Protein AF-A0A8T5DQD6-F1 (afdb_monomer_lite)

pLDDT: mean 90.9, std 8.81, range [51.59, 98.12]

Secondary structure (DSSP, 8-state):
-HHHHHHHHHHHHHHHHHHHHHHHHHHHHHHHHHHHH--GGGHHHHHHHHHHHHHHHHHHHHHHHHHHHHHHHHHT-

Structure (mmCIF, N/CA/C/O backbone):
data_AF-A0A8T5DQD6-F1
#
_entry.id   AF-A0A8T5DQD6-F1
#
loop_
_atom_site.group_PDB
_atom_site.id
_atom_site.type_symbol
_atom_site.label_atom_id
_atom_site.label_alt_id
_atom_site.label_comp_id
_atom_site.label_asym_id
_atom_site.label_entity_id
_atom_site.label_seq_id
_atom_site.pdbx_PDB_ins_code
_atom_site.Cartn_x
_atom_site.Cartn_y
_atom_site.Cartn_z
_atom_site.occupancy
_atom_site.B_iso_or_equiv
_atom_site.auth_seq_id
_atom_site.auth_comp_id
_atom_site.auth_asym_id
_atom_site.auth_atom_id
_atom_site.pdbx_PDB_model_num
ATOM 1 N N . MET A 1 1 ? 18.763 -9.753 -20.821 1.00 57.22 1 MET A N 1
ATOM 2 C CA . MET A 1 1 ? 19.240 -9.148 -19.559 1.00 57.22 1 MET A CA 1
ATOM 3 C C . MET A 1 1 ? 18.478 -7.881 -19.159 1.00 57.22 1 MET A C 1
ATOM 5 O O . MET A 1 1 ? 17.951 -7.878 -18.059 1.00 57.22 1 MET A O 1
ATOM 9 N N . SER A 1 2 ? 18.364 -6.823 -19.980 1.00 71.31 2 SER A N 1
ATOM 10 C CA . SER A 1 2 ? 17.666 -5.584 -19.561 1.00 71.31 2 SER A CA 1
ATOM 11 C C . SER A 1 2 ? 16.130 -5.716 -19.502 1.00 71.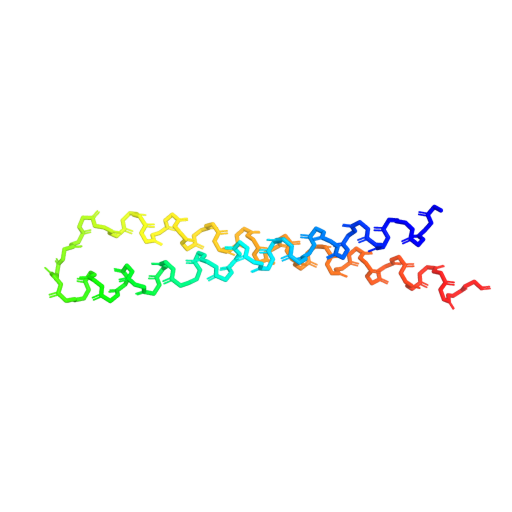31 2 SER A C 1
ATOM 13 O O . SER A 1 2 ? 15.518 -5.401 -18.484 1.00 71.31 2 SER A O 1
ATOM 15 N N . ILE A 1 3 ? 15.525 -6.326 -20.529 1.00 77.75 3 ILE A N 1
ATOM 16 C CA . ILE A 1 3 ? 14.071 -6.571 -20.616 1.00 77.75 3 ILE A CA 1
ATOM 17 C C . ILE A 1 3 ? 13.574 -7.539 -19.527 1.00 77.75 3 ILE A C 1
ATOM 19 O O . ILE A 1 3 ? 12.513 -7.328 -18.947 1.00 77.75 3 ILE A O 1
ATOM 23 N N . GLU A 1 4 ? 14.345 -8.580 -19.202 1.00 84.12 4 GLU A N 1
ATOM 24 C CA . GLU A 1 4 ? 13.984 -9.547 -18.150 1.00 84.12 4 GLU A CA 1
ATOM 25 C C . GLU A 1 4 ? 13.934 -8.890 -16.765 1.00 84.12 4 GLU A C 1
ATOM 27 O O . GLU A 1 4 ? 13.015 -9.158 -15.995 1.00 84.12 4 GLU A O 1
ATOM 32 N N . MET A 1 5 ? 14.867 -7.978 -16.464 1.00 85.06 5 MET A N 1
ATOM 33 C CA . MET A 1 5 ? 14.840 -7.208 -15.216 1.00 85.06 5 MET A CA 1
ATOM 34 C C . MET A 1 5 ? 13.659 -6.230 -15.166 1.00 85.06 5 MET A C 1
ATOM 36 O O . MET A 1 5 ? 13.062 -6.054 -14.105 1.00 85.06 5 MET A O 1
ATOM 40 N N . LEU A 1 6 ? 13.292 -5.610 -16.294 1.00 86.56 6 LEU A N 1
ATOM 41 C CA . LEU A 1 6 ? 12.101 -4.758 -16.375 1.00 86.56 6 LEU A CA 1
ATOM 42 C C . LEU A 1 6 ? 10.814 -5.557 -16.135 1.00 86.56 6 LEU A C 1
ATOM 44 O O . LEU A 1 6 ? 9.957 -5.098 -15.380 1.00 86.56 6 LEU A O 1
ATOM 48 N N . HIS A 1 7 ? 10.699 -6.760 -16.707 1.00 89.25 7 HIS A N 1
ATOM 49 C CA . HIS A 1 7 ? 9.575 -7.660 -16.436 1.00 89.25 7 HIS A CA 1
ATOM 50 C C . HIS A 1 7 ? 9.508 -8.068 -14.960 1.00 89.25 7 HIS A C 1
ATOM 52 O O . HIS A 1 7 ? 8.458 -7.914 -14.343 1.00 89.25 7 HIS A O 1
ATOM 58 N N . GLN A 1 8 ? 10.624 -8.484 -14.354 1.00 91.69 8 GLN A N 1
ATOM 59 C CA . GLN A 1 8 ? 10.664 -8.832 -12.926 1.00 91.69 8 GLN A CA 1
ATOM 60 C C . GLN A 1 8 ? 10.285 -7.651 -12.020 1.00 91.69 8 GLN A C 1
ATOM 62 O O . GLN A 1 8 ? 9.553 -7.814 -11.040 1.00 91.69 8 GLN A O 1
ATOM 67 N N . ASN A 1 9 ? 10.749 -6.443 -12.349 1.00 91.19 9 ASN A N 1
ATOM 68 C CA . ASN A 1 9 ? 10.382 -5.234 -11.615 1.00 91.19 9 ASN A CA 1
ATOM 69 C C . ASN A 1 9 ? 8.888 -4.908 -11.764 1.00 91.19 9 ASN A C 1
ATOM 71 O O . ASN A 1 9 ? 8.266 -4.490 -10.787 1.00 91.19 9 ASN A O 1
ATOM 75 N N . ALA A 1 10 ? 8.299 -5.128 -12.944 1.00 92.12 10 ALA A N 1
ATOM 76 C CA . ALA A 1 10 ? 6.866 -4.950 -13.177 1.00 92.12 10 ALA A CA 1
ATOM 77 C C . ALA A 1 10 ? 6.014 -5.970 -12.397 1.00 92.12 10 ALA A C 1
ATOM 79 O O . ALA A 1 10 ? 5.026 -5.582 -11.774 1.00 92.12 10 ALA A O 1
ATOM 80 N N . GLU A 1 11 ? 6.418 -7.244 -12.364 1.00 95.44 11 GLU A N 1
ATOM 81 C CA . GLU A 1 11 ? 5.765 -8.282 -11.550 1.00 95.44 11 GLU A CA 1
ATOM 82 C C . GLU A 1 11 ? 5.833 -7.937 -10.058 1.00 95.44 11 GLU A C 1
ATOM 84 O O . GLU A 1 11 ? 4.819 -7.926 -9.357 1.00 95.44 11 GLU A O 1
ATOM 89 N N . THR A 1 12 ? 7.019 -7.545 -9.585 1.00 95.12 12 THR A N 1
ATOM 90 C CA . THR A 1 12 ? 7.222 -7.116 -8.195 1.00 95.12 12 THR A CA 1
ATOM 91 C C . THR A 1 12 ? 6.355 -5.902 -7.860 1.00 95.12 12 THR A C 1
ATOM 93 O O . THR A 1 12 ? 5.749 -5.835 -6.789 1.00 95.12 12 THR A O 1
ATOM 96 N N . LEU A 1 13 ? 6.262 -4.931 -8.770 1.00 95.88 13 LEU A N 1
ATOM 97 C CA . LEU A 1 13 ? 5.433 -3.744 -8.594 1.00 95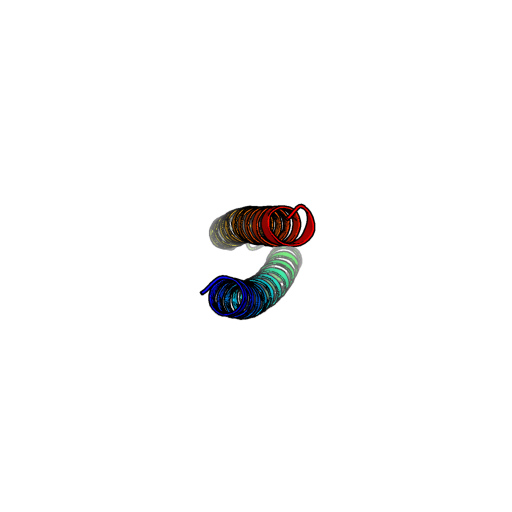.88 13 LEU A CA 1
ATOM 98 C C . LEU A 1 13 ? 3.948 -4.107 -8.442 1.00 95.88 13 LEU A C 1
ATOM 100 O O . LEU A 1 13 ? 3.297 -3.594 -7.529 1.00 95.88 13 LEU A O 1
ATOM 104 N N . ASP A 1 14 ? 3.424 -5.001 -9.282 1.00 96.56 14 ASP A N 1
ATOM 105 C CA . ASP A 1 14 ? 2.035 -5.466 -9.200 1.00 96.56 14 ASP A CA 1
ATOM 106 C C . ASP A 1 14 ? 1.738 -6.143 -7.850 1.00 96.56 14 ASP A C 1
ATOM 108 O O . ASP A 1 14 ? 0.760 -5.807 -7.172 1.00 96.56 14 ASP A O 1
ATOM 112 N N . GLU A 1 15 ? 2.627 -7.022 -7.381 1.00 97.25 15 GLU A N 1
ATOM 113 C CA . GLU A 1 15 ? 2.483 -7.654 -6.067 1.00 97.25 15 GLU A CA 1
ATOM 114 C C . GLU A 1 15 ? 2.457 -6.639 -4.917 1.00 97.25 15 GLU A C 1
ATOM 116 O O . GLU A 1 15 ? 1.652 -6.746 -3.982 1.00 97.25 15 GLU A O 1
ATOM 121 N N . VAL A 1 16 ? 3.343 -5.643 -4.964 1.00 97.06 16 VAL A N 1
ATOM 122 C CA . VAL A 1 16 ? 3.440 -4.606 -3.931 1.00 97.06 16 VAL A CA 1
ATOM 123 C C . VAL A 1 16 ? 2.194 -3.718 -3.945 1.00 97.06 16 VAL A C 1
ATOM 125 O O . VAL A 1 16 ? 1.672 -3.393 -2.875 1.00 97.06 16 VAL A O 1
ATOM 128 N N . ILE A 1 17 ? 1.664 -3.377 -5.125 1.00 97.25 17 ILE A N 1
ATOM 129 C CA . ILE A 1 17 ? 0.410 -2.624 -5.273 1.00 97.25 17 ILE A CA 1
ATOM 130 C C . ILE A 1 17 ? -0.771 -3.419 -4.702 1.00 97.25 17 ILE A C 1
ATOM 132 O O . ILE A 1 17 ? -1.576 -2.861 -3.949 1.00 97.25 17 ILE A O 1
ATOM 136 N N . LYS A 1 18 ? -0.856 -4.727 -4.979 1.00 97.69 18 LYS A N 1
ATOM 137 C CA . LYS A 1 18 ? -1.885 -5.608 -4.398 1.00 97.69 18 LYS A CA 1
ATOM 138 C C . LYS A 1 18 ? -1.816 -5.610 -2.869 1.00 97.69 18 LYS A C 1
ATOM 140 O O . LYS A 1 18 ? -2.827 -5.358 -2.210 1.00 97.69 18 LYS A O 1
ATOM 145 N N . LYS A 1 19 ? -0.621 -5.798 -2.293 1.00 97.62 19 LYS A N 1
ATOM 146 C CA . LYS A 1 19 ? -0.399 -5.743 -0.832 1.00 97.62 19 LYS A CA 1
ATOM 147 C C . LYS A 1 19 ? -0.788 -4.383 -0.245 1.00 97.62 19 LYS A C 1
ATOM 149 O O . LYS A 1 19 ? -1.451 -4.324 0.792 1.00 97.62 19 LYS A O 1
ATOM 154 N N . TYR A 1 20 ? -0.424 -3.292 -0.920 1.00 97.75 20 TYR A N 1
ATOM 155 C CA . TYR A 1 20 ? -0.787 -1.936 -0.513 1.00 97.75 20 TYR A CA 1
ATOM 156 C C . TYR A 1 20 ? -2.308 -1.740 -0.489 1.00 97.75 20 TYR A C 1
ATOM 158 O O . TYR A 1 20 ? -2.846 -1.215 0.486 1.00 97.75 20 TYR A O 1
ATOM 166 N N . SER A 1 21 ? -3.014 -2.200 -1.525 1.00 97.56 21 SER A N 1
ATOM 167 C CA . SER A 1 21 ? -4.474 -2.091 -1.625 1.00 97.56 21 SER A CA 1
ATOM 168 C C . SER A 1 21 ? -5.184 -2.819 -0.478 1.00 97.56 21 SER A C 1
ATOM 170 O O . SER A 1 21 ? -6.024 -2.229 0.207 1.00 97.56 21 SER A O 1
ATOM 172 N N . VAL A 1 22 ? -4.771 -4.058 -0.188 1.00 97.94 22 VAL A N 1
ATOM 173 C CA . VAL A 1 22 ? -5.314 -4.863 0.921 1.00 97.94 22 VAL A CA 1
ATOM 174 C C . VAL A 1 22 ? -5.106 -4.164 2.268 1.00 97.94 22 VAL A C 1
ATOM 176 O O . VAL A 1 22 ? -6.046 -4.020 3.051 1.00 97.94 22 VAL A O 1
ATOM 179 N N . LEU A 1 23 ? -3.896 -3.664 2.542 1.00 97.44 23 LEU A N 1
ATOM 180 C CA . LEU A 1 23 ? -3.618 -2.943 3.788 1.00 97.44 23 LEU A CA 1
ATOM 181 C C . LEU A 1 23 ? -4.379 -1.618 3.882 1.00 97.44 23 LEU A C 1
ATOM 183 O O . LEU A 1 23 ? -4.818 -1.244 4.969 1.00 97.44 23 LEU A O 1
ATOM 187 N N . LYS A 1 24 ? -4.578 -0.918 2.760 1.00 97.75 24 LYS A N 1
ATOM 188 C CA . LYS A 1 24 ? -5.349 0.329 2.713 1.00 97.75 24 LYS A CA 1
ATOM 189 C C . LYS A 1 24 ? -6.811 0.071 3.070 1.00 97.75 24 LYS A C 1
ATOM 191 O O . LYS A 1 24 ? -7.368 0.814 3.877 1.00 97.75 24 LYS A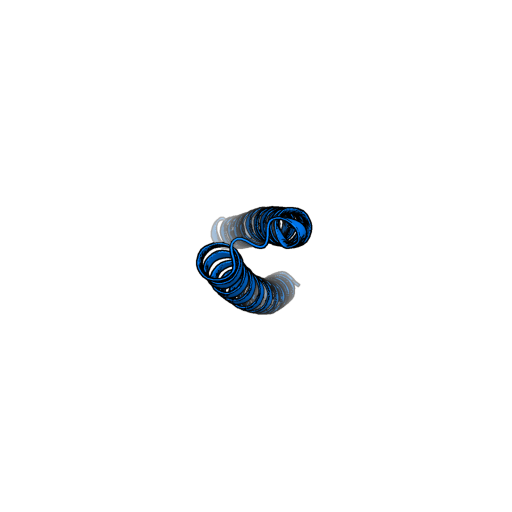 O 1
ATOM 196 N N . GLN A 1 25 ? -7.403 -0.997 2.533 1.00 97.69 25 GLN A N 1
ATOM 197 C CA . GLN A 1 25 ? -8.753 -1.432 2.899 1.00 97.69 25 GLN A CA 1
ATOM 198 C C . GLN A 1 25 ? -8.826 -1.835 4.377 1.00 97.69 25 GLN A C 1
ATOM 200 O O . GLN A 1 25 ? -9.705 -1.361 5.096 1.00 97.69 25 GLN A O 1
ATOM 205 N N . LYS A 1 26 ? -7.861 -2.626 4.870 1.00 96.19 26 LYS A N 1
ATOM 206 C CA . LYS A 1 26 ? -7.792 -3.013 6.288 1.00 96.19 26 LYS A CA 1
ATOM 207 C C . LYS A 1 26 ? -7.703 -1.797 7.215 1.00 96.19 26 LYS A C 1
ATOM 209 O O . LYS A 1 26 ? -8.408 -1.745 8.220 1.00 96.19 26 LYS A O 1
ATOM 214 N N . ARG A 1 27 ? -6.885 -0.798 6.862 1.00 96.50 27 ARG A N 1
ATOM 215 C CA . ARG A 1 27 ? -6.774 0.465 7.609 1.00 96.50 27 ARG A CA 1
ATOM 216 C C . ARG A 1 27 ? -8.117 1.182 7.699 1.00 96.50 27 ARG A C 1
ATOM 218 O O . ARG A 1 27 ? -8.454 1.669 8.771 1.00 96.50 27 ARG A O 1
ATOM 225 N N . GLN A 1 28 ? -8.851 1.257 6.587 1.00 96.31 28 GLN A N 1
ATOM 226 C CA . GLN A 1 28 ? -10.149 1.928 6.547 1.00 96.31 28 GLN A CA 1
ATOM 227 C C . GLN A 1 28 ? -11.160 1.224 7.454 1.00 96.31 28 GLN A C 1
ATOM 229 O O . GLN A 1 28 ? -11.737 1.867 8.322 1.00 96.31 28 GLN A O 1
ATOM 234 N N . MET A 1 29 ? -11.293 -0.100 7.329 1.00 94.25 29 MET A N 1
ATOM 235 C CA . MET A 1 29 ? -12.195 -0.882 8.182 1.00 94.25 29 MET A CA 1
ATOM 236 C C . MET A 1 29 ? -11.865 -0.708 9.668 1.00 94.25 29 MET A C 1
ATOM 238 O O . MET A 1 29 ? -12.761 -0.509 10.484 1.00 94.25 29 MET A O 1
ATOM 242 N N . LEU A 1 30 ? -10.575 -0.727 10.016 1.00 93.81 30 LEU A N 1
ATOM 243 C CA . LEU A 1 30 ? -10.127 -0.533 11.391 1.00 93.81 30 LEU A CA 1
ATOM 244 C C . LEU A 1 30 ? -10.431 0.878 11.909 1.00 93.81 30 LEU A C 1
ATOM 246 O O . LEU A 1 30 ? -10.826 1.042 13.061 1.00 93.81 30 LEU A O 1
ATOM 250 N N . TYR A 1 31 ? -10.250 1.898 11.070 1.00 93.31 31 TYR A N 1
ATOM 251 C CA . TYR A 1 31 ? -10.594 3.275 11.411 1.00 93.31 31 TYR A CA 1
ATOM 252 C C . TYR A 1 31 ? -12.098 3.423 11.675 1.00 93.31 31 TYR A C 1
ATOM 254 O O . TYR A 1 31 ? -12.489 3.962 12.712 1.00 93.31 31 TYR A O 1
ATOM 262 N N . ASP A 1 32 ? -12.929 2.867 10.792 1.00 92.81 32 ASP A N 1
ATOM 263 C CA . ASP A 1 32 ? -14.387 2.884 10.930 1.00 92.81 32 ASP A CA 1
ATOM 264 C C . ASP A 1 32 ? -14.838 2.140 12.193 1.00 92.81 32 ASP A C 1
ATOM 266 O O . ASP A 1 32 ? -15.742 2.584 12.902 1.00 92.81 32 ASP A O 1
ATOM 270 N N . GLU A 1 33 ? -14.187 1.024 12.524 1.00 91.19 33 GLU A N 1
ATOM 271 C CA . GLU A 1 33 ? -14.477 0.265 13.736 1.00 91.19 33 GLU A CA 1
ATOM 272 C C . GLU A 1 33 ? -14.097 1.032 15.009 1.00 91.19 33 GLU A C 1
ATOM 274 O O . GLU A 1 33 ? -14.889 1.079 15.954 1.00 91.19 33 GLU A O 1
ATOM 279 N N . ILE A 1 34 ? -12.923 1.673 15.040 1.00 91.06 34 ILE A N 1
ATOM 280 C CA . ILE A 1 34 ? -12.493 2.513 16.170 1.00 91.06 34 ILE A CA 1
ATOM 281 C C . ILE A 1 34 ? -13.498 3.645 16.399 1.00 91.06 34 ILE A C 1
ATOM 283 O O . ILE A 1 34 ? -13.845 3.925 17.548 1.00 91.06 34 ILE A O 1
ATOM 287 N N . LEU A 1 35 ? -13.994 4.271 15.328 1.00 90.38 35 LEU A N 1
ATOM 288 C CA . LEU A 1 35 ? -15.008 5.322 15.419 1.00 90.38 35 LEU A CA 1
ATOM 289 C C . LEU A 1 35 ? -16.343 4.796 15.956 1.00 90.38 35 LEU A C 1
ATOM 291 O O . LEU A 1 35 ? -16.912 5.402 16.862 1.00 90.38 35 LEU A O 1
ATOM 295 N N . LYS A 1 36 ? -16.823 3.657 15.440 1.00 91.25 36 LYS A N 1
ATOM 296 C CA . LYS A 1 36 ? -18.098 3.051 15.864 1.00 91.25 36 LYS A CA 1
ATOM 297 C C . LYS A 1 36 ? -18.071 2.579 17.317 1.00 91.25 36 LYS A C 1
ATOM 299 O O . LYS A 1 36 ? -19.028 2.792 18.052 1.00 91.25 36 LYS A O 1
ATOM 304 N N . THR A 1 37 ? -16.982 1.936 17.732 1.00 88.88 37 THR A N 1
ATOM 305 C CA . THR A 1 37 ? -16.872 1.278 19.047 1.00 88.88 37 THR A CA 1
ATOM 306 C C . THR A 1 37 ? -16.259 2.169 20.127 1.00 88.88 37 THR A C 1
ATOM 308 O O . THR A 1 37 ? -16.255 1.791 21.296 1.00 88.88 37 THR A O 1
ATOM 311 N N . LYS A 1 38 ? -15.696 3.331 19.756 1.00 81.88 38 LYS A N 1
ATOM 312 C CA . LYS A 1 38 ? -14.825 4.165 20.610 1.00 81.88 38 LYS A CA 1
ATOM 313 C C . LYS A 1 38 ? -13.665 3.371 21.242 1.00 81.88 38 LYS A C 1
ATOM 315 O O . LYS A 1 38 ? -13.086 3.793 22.246 1.00 81.88 38 LYS A O 1
ATOM 320 N N . ASN A 1 39 ? -13.299 2.227 20.655 1.00 76.12 39 ASN A N 1
ATOM 321 C CA . ASN A 1 39 ? -12.283 1.331 21.188 1.00 76.12 39 ASN A CA 1
ATOM 322 C C . ASN A 1 39 ? -10.879 1.833 20.834 1.00 76.12 39 ASN A C 1
ATOM 324 O O . ASN A 1 39 ? -10.301 1.522 19.790 1.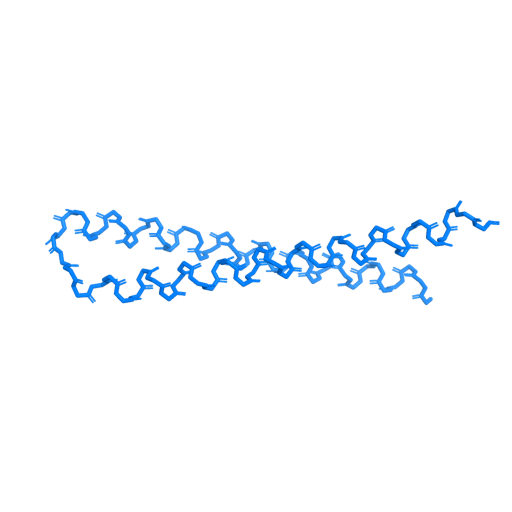00 76.12 39 ASN A O 1
ATOM 328 N N . ASN A 1 40 ? -10.306 2.610 21.748 1.00 79.06 40 ASN A N 1
ATOM 329 C CA . ASN A 1 40 ? -8.971 3.178 21.594 1.00 79.06 40 ASN A CA 1
ATOM 330 C C . ASN A 1 40 ? -7.842 2.131 21.612 1.00 79.06 40 ASN A C 1
ATOM 332 O O . ASN A 1 40 ? -6.733 2.452 21.181 1.00 79.06 40 ASN A O 1
ATOM 336 N N . ASN A 1 41 ? -8.102 0.888 22.034 1.00 81.25 41 ASN A N 1
ATOM 337 C CA . ASN A 1 41 ? -7.071 -0.152 22.143 1.00 81.25 41 ASN A CA 1
ATOM 338 C C . ASN A 1 41 ? -6.541 -0.592 20.769 1.00 81.25 41 ASN A C 1
ATOM 340 O O . ASN A 1 41 ? -5.416 -1.074 20.660 1.00 81.25 41 ASN A O 1
ATOM 344 N N . ARG A 1 42 ? -7.304 -0.349 19.695 1.00 85.62 42 ARG A N 1
ATOM 345 C CA . ARG A 1 42 ? -6.909 -0.684 18.317 1.00 85.62 42 ARG A CA 1
ATOM 346 C C . ARG A 1 42 ? -6.107 0.418 17.612 1.00 85.62 42 ARG A C 1
ATOM 348 O O . ARG A 1 42 ? -5.657 0.239 16.482 1.00 85.62 42 ARG A O 1
ATOM 355 N N . LYS A 1 43 ? -5.843 1.548 18.286 1.00 87.75 43 LYS A N 1
ATOM 356 C CA . LYS A 1 43 ? -5.003 2.637 17.748 1.00 87.75 43 LYS A CA 1
ATOM 357 C C . LYS A 1 43 ? -3.570 2.191 17.446 1.00 87.75 43 LYS A C 1
ATOM 359 O O . LYS A 1 43 ? -2.955 2.741 16.534 1.00 87.75 43 LYS A O 1
ATOM 364 N N . LYS A 1 44 ? -3.035 1.213 18.189 1.00 90.88 44 LYS A N 1
ATOM 365 C CA . LYS A 1 44 ? -1.703 0.644 17.926 1.00 90.88 44 LYS A CA 1
ATOM 366 C C . LYS A 1 44 ? -1.677 -0.108 16.591 1.00 90.88 44 LYS A C 1
ATOM 368 O O . LYS A 1 44 ? -0.849 0.219 15.748 1.00 90.88 44 LYS A O 1
ATOM 373 N N . GLU A 1 45 ? -2.645 -0.999 16.364 1.00 92.88 45 GLU A N 1
ATOM 374 C CA . GLU A 1 45 ? -2.805 -1.727 15.092 1.00 92.88 45 GLU A CA 1
ATOM 375 C C . GLU A 1 45 ? -2.962 -0.745 13.912 1.00 92.88 45 GLU A C 1
ATOM 377 O O . GLU A 1 45 ? -2.320 -0.896 12.873 1.00 92.88 45 GLU A O 1
ATOM 382 N N . LEU A 1 46 ? -3.729 0.340 14.090 1.00 94.00 46 LEU A N 1
ATOM 383 C CA . LEU A 1 46 ? -3.899 1.373 13.061 1.00 94.00 46 LEU A CA 1
ATOM 384 C C . LEU A 1 46 ? -2.580 2.082 12.703 1.00 94.00 46 LEU A C 1
ATOM 386 O O . LEU A 1 46 ? -2.316 2.345 11.524 1.00 94.00 46 LEU A O 1
ATOM 390 N N . LYS A 1 47 ? -1.746 2.393 13.705 1.00 94.00 47 LYS A N 1
ATOM 391 C CA . LYS A 1 47 ? -0.422 3.000 13.493 1.00 94.00 47 LYS A CA 1
ATOM 392 C C . LYS A 1 47 ? 0.526 2.046 12.768 1.00 94.00 47 LYS A C 1
ATOM 394 O O . LYS A 1 47 ? 1.223 2.476 11.853 1.00 94.00 47 LYS A O 1
ATOM 399 N N . GLU A 1 48 ? 0.525 0.766 13.127 1.00 96.06 48 GLU A N 1
ATOM 400 C CA . GLU A 1 48 ? 1.354 -0.261 12.481 1.00 96.06 48 GLU A CA 1
ATOM 401 C C . GLU A 1 48 ? 0.966 -0.471 11.011 1.00 96.06 48 GLU A C 1
ATOM 403 O O . GLU A 1 48 ? 1.838 -0.502 10.136 1.00 96.06 48 GLU A O 1
ATOM 408 N N . ILE A 1 49 ? -0.338 -0.524 10.711 1.00 96.56 49 ILE A N 1
ATOM 409 C CA . ILE A 1 49 ? -0.833 -0.600 9.328 1.00 96.56 49 ILE A CA 1
ATOM 410 C C . ILE A 1 49 ? -0.440 0.658 8.549 1.00 96.56 49 ILE A C 1
ATOM 412 O O . ILE A 1 49 ? 0.016 0.557 7.411 1.00 96.56 49 ILE A O 1
ATOM 416 N N . SER A 1 50 ? -0.573 1.841 9.154 1.00 95.69 50 SER A N 1
ATOM 417 C CA . SER A 1 50 ? -0.197 3.103 8.503 1.00 95.69 50 SER A CA 1
ATOM 418 C C . SER A 1 50 ? 1.300 3.152 8.187 1.00 95.69 50 SER A C 1
ATOM 420 O O . SER A 1 50 ? 1.668 3.434 7.052 1.00 95.69 50 SER A O 1
ATOM 422 N N . SER A 1 51 ? 2.156 2.757 9.134 1.00 97.56 51 SER A N 1
ATOM 423 C CA . SER A 1 51 ? 3.603 2.658 8.904 1.00 97.56 51 SER A CA 1
ATOM 424 C C . SER A 1 51 ? 3.948 1.645 7.807 1.00 97.56 51 SER A C 1
ATOM 426 O O . SER A 1 51 ? 4.824 1.893 6.979 1.00 97.56 51 SER A O 1
ATOM 428 N N . SER A 1 52 ? 3.242 0.514 7.759 1.00 97.75 52 SER A N 1
ATOM 429 C CA . SER A 1 52 ? 3.430 -0.495 6.711 1.00 97.75 52 SER A CA 1
ATOM 430 C C . SER A 1 52 ? 3.043 0.041 5.330 1.00 97.75 52 SER A C 1
ATOM 432 O O . SER A 1 52 ? 3.767 -0.180 4.362 1.00 97.75 52 SER A O 1
ATOM 434 N N . LEU A 1 53 ? 1.948 0.802 5.236 1.00 98.12 53 LEU A N 1
ATOM 435 C CA . LEU A 1 53 ? 1.539 1.473 4.000 1.00 98.12 53 LEU A CA 1
ATOM 436 C C . LEU A 1 53 ? 2.576 2.496 3.528 1.00 98.12 53 LEU A C 1
ATOM 438 O O . LEU A 1 53 ? 2.856 2.551 2.333 1.00 98.12 53 LEU A O 1
ATOM 442 N N . ASP A 1 54 ? 3.177 3.263 4.439 1.00 97.81 54 ASP A N 1
ATOM 443 C CA . ASP A 1 54 ? 4.228 4.226 4.088 1.00 97.81 54 ASP A CA 1
ATOM 444 C C . ASP A 1 54 ? 5.483 3.527 3.550 1.00 97.81 54 ASP A C 1
ATOM 446 O O . ASP A 1 54 ? 6.043 3.944 2.534 1.00 97.81 54 ASP A O 1
ATOM 450 N N . LYS A 1 55 ? 5.889 2.410 4.168 1.00 97.56 55 LYS A N 1
ATOM 451 C CA . LYS A 1 55 ? 7.000 1.584 3.669 1.00 97.56 55 LYS A CA 1
ATOM 452 C C . LYS A 1 55 ? 6.721 1.054 2.263 1.00 97.56 55 LYS A C 1
ATOM 454 O O . LYS A 1 55 ? 7.580 1.169 1.392 1.00 97.56 55 LYS A O 1
ATOM 459 N N . LEU A 1 56 ? 5.521 0.520 2.026 1.00 97.88 56 LEU A N 1
ATOM 460 C CA . LEU A 1 56 ? 5.126 0.026 0.705 1.00 97.88 56 LEU A CA 1
ATOM 461 C C . LEU A 1 56 ? 5.078 1.151 -0.333 1.00 97.88 56 LEU A C 1
ATOM 463 O O . LEU A 1 56 ? 5.572 0.967 -1.438 1.00 97.88 56 LEU A O 1
ATOM 467 N N . LYS A 1 57 ? 4.558 2.333 0.022 1.00 97.69 57 LYS A N 1
ATOM 468 C CA . LYS A 1 57 ? 4.561 3.507 -0.863 1.00 97.69 57 LYS A CA 1
ATOM 469 C C . LYS A 1 57 ? 5.983 3.889 -1.277 1.00 97.69 57 LYS A C 1
ATOM 471 O O . LYS A 1 57 ? 6.238 4.097 -2.460 1.00 97.69 57 LYS A O 1
ATOM 476 N N . ASN A 1 58 ? 6.905 3.963 -0.320 1.00 97.69 58 ASN A N 1
ATOM 477 C CA . ASN A 1 58 ? 8.299 4.301 -0.607 1.00 97.69 58 ASN A CA 1
ATOM 478 C C . ASN A 1 58 ? 8.968 3.239 -1.485 1.00 97.69 58 ASN A C 1
ATOM 480 O O . ASN A 1 58 ? 9.722 3.581 -2.393 1.00 97.69 58 ASN A O 1
ATOM 484 N N . TYR A 1 59 ? 8.651 1.962 -1.264 1.00 96.81 59 TYR A N 1
ATOM 485 C CA . TYR A 1 59 ? 9.162 0.878 -2.095 1.00 96.81 59 TYR A CA 1
ATOM 486 C C . TYR A 1 59 ? 8.620 0.931 -3.532 1.00 96.81 59 TYR A C 1
ATOM 488 O O . TYR A 1 59 ? 9.398 0.808 -4.473 1.00 96.81 59 TYR A O 1
ATOM 496 N N . ILE A 1 60 ? 7.325 1.220 -3.716 1.00 97.12 60 ILE A N 1
ATOM 497 C CA . ILE A 1 60 ? 6.715 1.456 -5.038 1.00 97.12 60 ILE A CA 1
ATOM 498 C C . ILE A 1 60 ? 7.447 2.584 -5.776 1.00 97.12 60 ILE A C 1
ATOM 500 O O . ILE A 1 60 ? 7.819 2.424 -6.935 1.00 97.12 60 ILE A O 1
ATOM 504 N N . LEU A 1 61 ? 7.693 3.714 -5.106 1.00 96.94 61 LEU A N 1
ATOM 505 C CA . LEU A 1 61 ? 8.404 4.849 -5.704 1.00 96.94 61 LEU A CA 1
ATOM 506 C C . LEU A 1 61 ? 9.838 4.485 -6.110 1.00 96.94 61 LEU A C 1
ATOM 508 O O . LEU A 1 61 ? 10.296 4.890 -7.180 1.00 96.94 61 LEU A O 1
ATOM 512 N N . ALA A 1 62 ?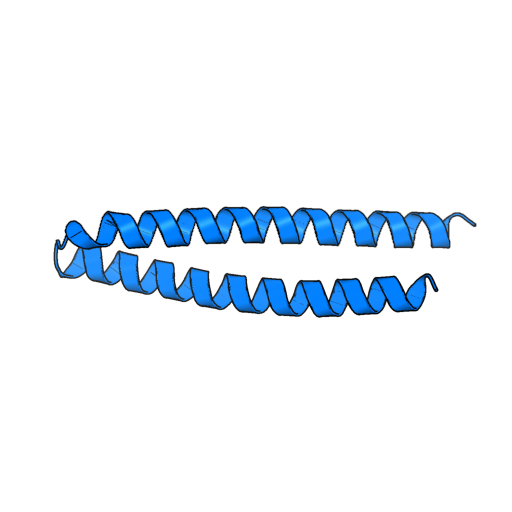 10.537 3.705 -5.283 1.00 95.50 62 ALA A N 1
ATOM 513 C CA . ALA A 1 62 ? 11.882 3.231 -5.588 1.00 95.50 62 ALA A CA 1
ATOM 514 C C . ALA A 1 62 ? 11.897 2.289 -6.806 1.00 95.50 62 ALA A C 1
ATOM 516 O O . ALA A 1 62 ? 12.732 2.468 -7.693 1.00 95.50 62 ALA A O 1
ATOM 517 N N . LEU A 1 63 ? 10.951 1.344 -6.885 1.00 94.25 63 LEU A N 1
ATOM 518 C CA . LEU A 1 63 ? 10.795 0.441 -8.031 1.00 94.25 63 LEU A CA 1
ATOM 519 C C . LEU A 1 63 ? 10.522 1.214 -9.323 1.00 94.25 63 LEU A C 1
ATOM 521 O O . LEU A 1 63 ? 11.246 1.038 -10.300 1.00 94.25 63 LEU A O 1
ATOM 525 N N . LEU A 1 64 ? 9.552 2.132 -9.309 1.00 94.69 64 LEU A N 1
ATOM 526 C CA . LEU A 1 64 ? 9.223 2.967 -10.470 1.00 94.69 64 LEU A CA 1
ATOM 527 C C . LEU A 1 64 ? 10.419 3.808 -10.930 1.00 94.69 64 LEU A C 1
ATOM 529 O O . LEU A 1 64 ? 10.705 3.887 -12.122 1.00 94.69 64 LEU A O 1
ATOM 533 N N . THR A 1 65 ? 11.160 4.392 -9.986 1.00 94.12 65 THR A N 1
ATOM 534 C CA . THR A 1 65 ? 12.370 5.168 -10.295 1.00 94.12 65 THR A CA 1
ATOM 535 C C . THR A 1 65 ? 13.455 4.291 -10.920 1.00 94.12 65 THR A C 1
ATOM 537 O O . THR A 1 65 ? 14.140 4.721 -11.847 1.00 94.12 65 THR A O 1
ATOM 540 N N . SER A 1 66 ? 13.623 3.063 -10.423 1.00 91.56 66 SER A N 1
ATOM 541 C CA . SER A 1 66 ? 14.572 2.091 -10.975 1.00 91.56 66 SER A CA 1
ATOM 542 C C . SER A 1 66 ? 14.204 1.705 -12.409 1.00 91.56 66 SER A C 1
ATOM 544 O O . SER A 1 66 ? 15.048 1.783 -13.301 1.00 91.56 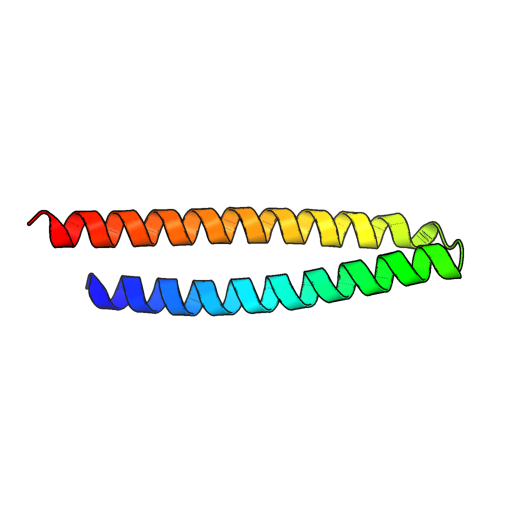66 SER A O 1
ATOM 546 N N . MET A 1 67 ? 12.930 1.377 -12.650 1.00 91.75 67 MET A N 1
ATOM 547 C CA . MET A 1 67 ? 12.419 1.030 -13.979 1.00 91.75 67 MET A CA 1
ATOM 548 C C . MET A 1 67 ? 12.581 2.186 -14.971 1.00 91.75 67 MET A C 1
ATOM 550 O O . MET A 1 67 ? 13.056 1.966 -16.082 1.00 91.75 67 MET A O 1
ATOM 554 N N . GLN A 1 68 ? 12.275 3.425 -14.566 1.00 91.88 68 GLN A N 1
ATOM 555 C CA . GLN A 1 68 ? 12.475 4.601 -15.420 1.00 91.88 68 GLN A CA 1
ATOM 556 C C . GLN A 1 68 ? 13.946 4.764 -15.823 1.00 91.88 68 GLN A C 1
ATOM 558 O O . GLN A 1 68 ? 14.242 4.961 -16.997 1.00 91.88 68 GLN A O 1
ATOM 563 N N . LYS A 1 69 ? 14.883 4.625 -14.874 1.00 90.38 69 LYS A N 1
ATOM 564 C CA . LYS A 1 69 ? 16.323 4.716 -15.167 1.00 90.38 69 LYS A CA 1
ATOM 565 C C . LYS A 1 69 ? 16.790 3.633 -16.139 1.00 90.38 69 LYS A C 1
ATOM 567 O O . LYS A 1 69 ? 17.639 3.912 -16.982 1.00 90.38 69 LYS A O 1
ATOM 572 N N . GLN A 1 70 ? 16.260 2.415 -16.016 1.00 88.12 70 GLN A N 1
ATOM 573 C CA . GLN A 1 70 ? 16.557 1.319 -16.941 1.00 88.12 70 GLN A CA 1
ATOM 574 C C . GLN A 1 70 ? 16.073 1.663 -18.357 1.00 88.12 70 GLN A C 1
ATOM 576 O O . GLN A 1 70 ? 16.881 1.659 -19.284 1.00 88.12 70 GLN A O 1
ATOM 581 N N . ILE A 1 71 ? 14.817 2.098 -18.501 1.00 88.56 71 ILE A N 1
ATOM 582 C CA . ILE A 1 71 ? 14.236 2.515 -19.789 1.00 88.56 71 ILE A CA 1
ATOM 583 C C . ILE A 1 71 ? 15.030 3.674 -20.415 1.00 88.56 71 ILE A C 1
ATOM 585 O O . ILE A 1 71 ? 15.382 3.621 -21.595 1.00 88.56 71 ILE A O 1
ATOM 589 N N . ASP A 1 72 ? 15.375 4.700 -19.635 1.00 88.50 72 ASP A N 1
ATOM 590 C CA . ASP A 1 72 ? 16.164 5.845 -20.111 1.00 88.50 72 ASP A CA 1
ATOM 591 C C . ASP A 1 72 ? 17.564 5.428 -20.590 1.00 88.50 72 ASP A C 1
ATOM 593 O O . ASP A 1 72 ? 18.107 6.015 -21.526 1.00 88.50 72 ASP A O 1
ATOM 597 N N . SER A 1 73 ? 18.170 4.426 -19.944 1.00 86.06 73 SER A N 1
ATOM 598 C CA . SER A 1 73 ? 19.494 3.913 -20.315 1.00 86.06 73 SER A CA 1
ATOM 599 C C . SER A 1 73 ? 19.483 3.096 -21.609 1.00 86.06 73 SER A C 1
ATOM 601 O O . SER A 1 73 ? 20.497 3.031 -22.305 1.00 86.06 73 SER A O 1
ATOM 603 N N . GLU A 1 74 ? 18.343 2.487 -21.934 1.00 80.38 74 GLU A N 1
ATOM 604 C CA . GLU A 1 74 ? 18.146 1.682 -23.140 1.00 80.38 74 GLU A CA 1
ATOM 605 C C . GLU A 1 74 ? 17.716 2.530 -24.339 1.00 80.38 74 GLU A C 1
ATOM 607 O O . GLU A 1 74 ? 18.089 2.220 -25.463 1.00 80.38 74 GLU A O 1
ATOM 612 N N . THR A 1 75 ? 16.983 3.622 -24.110 1.00 78.69 75 THR A N 1
ATOM 613 C CA . THR A 1 75 ? 16.455 4.498 -25.174 1.00 78.69 75 THR A CA 1
ATOM 614 C C . THR A 1 75 ? 17.419 5.602 -25.617 1.00 78.69 75 THR A C 1
ATOM 616 O O . THR A 1 75 ? 17.193 6.229 -26.648 1.00 78.69 75 THR A O 1
ATOM 619 N N . LYS A 1 76 ? 18.494 5.856 -24.858 1.00 70.69 76 LYS A N 1
ATOM 620 C CA . LYS A 1 76 ? 19.555 6.830 -25.194 1.00 70.69 76 LYS A CA 1
ATOM 621 C C . LYS A 1 76 ? 20.792 6.205 -25.861 1.00 70.69 76 LYS A C 1
ATOM 623 O O . LYS A 1 76 ? 21.796 6.901 -26.014 1.00 70.69 76 LYS A O 1
ATOM 628 N N . LYS A 1 77 ? 20.742 4.916 -26.202 1.00 51.59 77 LYS A N 1
ATOM 629 C CA . LYS A 1 77 ? 21.754 4.215 -27.008 1.00 51.59 77 LYS A CA 1
ATOM 630 C C . LYS A 1 77 ? 21.336 4.176 -28.469 1.00 51.59 77 LYS A C 1
ATOM 632 O O . LYS A 1 77 ? 22.257 4.245 -29.308 1.00 51.59 77 LYS A O 1
#

Foldseek 3Di:
DLVVVLVVLVVVLVVLVVVLVVLVVVLVVLVVVCVVVVPCVCVVVNVVSVVVNVVSVVVSVVSVVVSVVSVVVVVVD

Radius of gyration: 17.55 Å; chains: 1; bounding box: 40×16×49 Å

Sequence (77 aa):
MSIEMLHQNAETLDEVIKKYSVLKQKRQMLYDEILKTKNNNRKKELKEISSSLDKLKNYILALLTSMQKQIDSETKK